Protein AF-A0A7H9E7D4-F1 (afdb_monomer)

InterPro domains:
  IPR025427 Protein of unknown function DUF4160 [PF13711] (10-79)

Foldseek 3Di:
DAFLDDDVQKTWGDDLVCLVDAQKIWIDRNVDPPKTFIWFAAPLQFIDTDDTPDDDDPVVVVVVRVVSSVCSVSSVVVSCVRNVDHDGDD

Secondary structure (DSSP, 8-state):
-EEEEEETTEEEEE-TT-TTSPSEEEEEETTTTT---EEEEPTTS-EEEEE-SSPPPHHHHHHHHHHHHHTHHHHHHHHHHHH-------

Solvent-accessible surface area (backbone atoms only — not comparable to full-atom values): 5172 Å² total; per-residue (Å²): 120,46,77,76,55,72,60,90,66,36,38,36,25,39,61,84,85,55,59,89,52,47,46,56,41,34,35,39,35,72,92,59,58,92,48,51,41,32,27,34,30,32,79,88,37,41,54,43,85,70,48,59,94,62,92,70,55,69,69,56,51,50,53,50,31,54,54,47,32,78,39,28,69,61,51,52,53,51,44,40,72,75,50,64,67,86,48,57,54,116

Radius of gyration: 11.95 Å; Cα contacts (8 Å, |Δi|>4): 151; chains: 1; bounding box: 30×29×24 Å

Mean predicted aligned error: 3.74 Å

pLDDT: mean 90.85, std 7.24, range [53.5, 97.44]

Sequence (90 aa):
MLKIFQYGEYIFYLY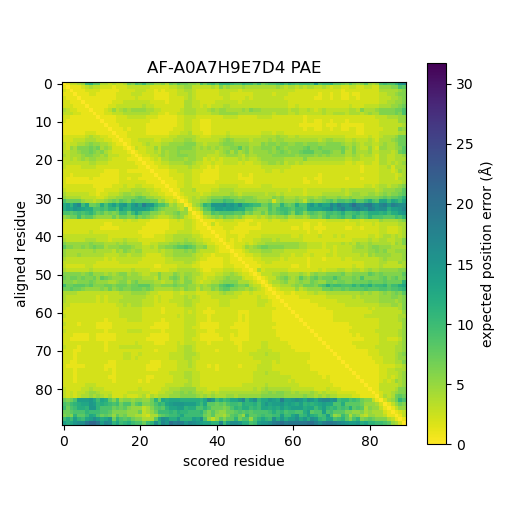PNDGDESVHVHVIDKKKSPNSPKFWMTKNGNAILANSRVTFSNYEIEKMIDTISANSDLIIKQWKKYFKDITYYC

Organism: NCBI:txid47770

Nearest PDB structures (foldseek):
  3pp9-assembly2_B  TM=3.476E-01  e=9.784E+00  Bacillus anthracis str. Ames
  4c0a-assembly2_A  TM=2.942E-01  e=9.784E+00  Homo sapiens

Structure (mmCIF, N/CA/C/O backbone):
data_AF-A0A7H9E7D4-F1
#
_entry.id   AF-A0A7H9E7D4-F1
#
loop_
_atom_site.group_PDB
_atom_site.id
_atom_site.type_symbol
_atom_site.label_atom_id
_atom_site.label_alt_id
_atom_site.label_comp_id
_atom_site.label_asym_id
_atom_site.label_entity_id
_atom_site.label_seq_id
_atom_site.pdbx_PDB_ins_code
_atom_site.Cartn_x
_atom_site.Cartn_y
_atom_site.Cartn_z
_atom_site.occupancy
_atom_site.B_iso_or_equiv
_atom_site.auth_seq_id
_atom_site.auth_comp_id
_atom_site.auth_asym_id
_atom_site.auth_atom_id
_atom_site.pdbx_PDB_model_num
ATOM 1 N N . MET A 1 1 ? -2.639 0.862 -13.977 1.00 87.69 1 MET A N 1
ATOM 2 C CA . MET A 1 1 ? -2.633 1.395 -12.598 1.00 87.69 1 MET A CA 1
ATOM 3 C C . MET A 1 1 ? -4.067 1.648 -12.165 1.00 87.69 1 MET A C 1
ATOM 5 O O . MET A 1 1 ? -4.752 2.409 -12.836 1.00 87.69 1 MET A O 1
ATOM 9 N N . LEU A 1 2 ? -4.512 1.033 -11.071 1.00 94.06 2 LEU A N 1
ATOM 10 C CA . LEU A 1 2 ? -5.825 1.271 -10.466 1.00 94.06 2 LEU A CA 1
ATOM 11 C C . LEU A 1 2 ? -5.636 2.107 -9.200 1.00 94.06 2 LEU A C 1
ATOM 13 O O . LEU A 1 2 ? -5.304 1.574 -8.144 1.00 94.06 2 LEU A O 1
ATOM 17 N N . LYS A 1 3 ? -5.781 3.430 -9.311 1.00 95.81 3 LYS A N 1
ATOM 18 C CA . LYS A 1 3 ? -5.618 4.340 -8.168 1.00 95.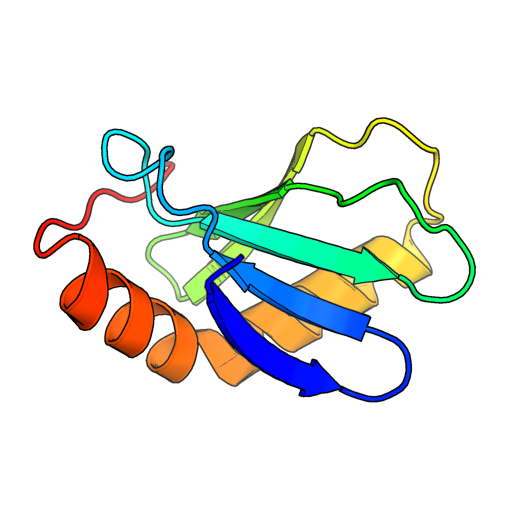81 3 LYS A CA 1
ATOM 19 C C . LYS A 1 3 ? -6.692 4.057 -7.111 1.00 95.81 3 LYS A C 1
ATOM 21 O O . LYS A 1 3 ? -7.875 4.037 -7.438 1.00 95.81 3 LYS A O 1
ATOM 26 N N . ILE A 1 4 ? -6.273 3.894 -5.856 1.00 96.69 4 ILE A N 1
ATOM 27 C CA . ILE A 1 4 ? -7.166 3.749 -4.697 1.00 96.69 4 ILE A CA 1
ATOM 28 C C . ILE A 1 4 ? -7.410 5.133 -4.091 1.00 96.69 4 ILE A C 1
ATOM 30 O O . ILE A 1 4 ? -8.541 5.606 -4.046 1.00 96.69 4 ILE A O 1
ATOM 34 N N . PHE A 1 5 ? -6.334 5.802 -3.668 1.00 97.44 5 PHE A N 1
ATOM 35 C CA . PHE A 1 5 ? -6.370 7.140 -3.081 1.00 97.44 5 PHE A CA 1
ATOM 36 C C . PHE A 1 5 ? -5.016 7.847 -3.239 1.00 97.44 5 PHE A C 1
ATOM 38 O O . PHE A 1 5 ? -4.056 7.306 -3.794 1.00 97.44 5 PHE A O 1
ATOM 45 N N . GLN A 1 6 ? -4.953 9.099 -2.794 1.00 95.94 6 GLN A N 1
ATOM 46 C CA . GLN A 1 6 ? -3.725 9.884 -2.733 1.00 95.94 6 GLN A CA 1
ATOM 47 C C . GLN A 1 6 ? -3.641 10.569 -1.376 1.00 95.94 6 GLN A C 1
ATOM 49 O O . GLN A 1 6 ? -4.636 11.112 -0.902 1.00 95.94 6 GLN A O 1
ATOM 54 N N . TYR A 1 7 ? -2.447 10.574 -0.794 1.00 94.75 7 TYR A N 1
ATOM 55 C CA . TYR A 1 7 ? -2.156 11.271 0.449 1.00 94.75 7 TYR A CA 1
ATOM 56 C C . TYR A 1 7 ? -0.854 12.058 0.290 1.00 94.75 7 TYR A C 1
ATOM 58 O O . TYR A 1 7 ? 0.231 11.488 0.162 1.00 94.75 7 TYR A O 1
ATOM 66 N N . GLY A 1 8 ? -0.978 13.387 0.225 1.00 91.94 8 GLY A N 1
ATOM 67 C CA . GLY A 1 8 ? 0.129 14.278 -0.120 1.00 91.94 8 GLY A CA 1
ATOM 68 C C . GLY A 1 8 ? 0.756 13.925 -1.475 1.00 91.94 8 GLY A C 1
ATOM 69 O O . GLY A 1 8 ? 0.072 13.888 -2.506 1.00 91.94 8 GLY A O 1
ATOM 70 N N . GLU A 1 9 ? 2.058 13.639 -1.441 1.00 90.75 9 GLU A N 1
ATOM 71 C CA . GLU A 1 9 ? 2.880 13.276 -2.603 1.00 90.75 9 GLU A CA 1
ATOM 72 C C . GLU A 1 9 ? 2.801 11.787 -2.975 1.00 90.75 9 GLU A C 1
ATOM 74 O O . GLU A 1 9 ? 3.319 11.394 -4.020 1.00 90.75 9 GLU A O 1
ATOM 79 N N . TYR A 1 10 ? 2.136 10.965 -2.154 1.00 94.81 10 TYR A N 1
ATOM 80 C CA . TYR A 1 10 ? 2.035 9.524 -2.362 1.00 94.81 10 TYR A CA 1
ATOM 81 C C . TYR A 1 10 ? 0.728 9.138 -3.049 1.00 94.81 10 TYR A C 1
ATOM 83 O O . TYR A 1 10 ? -0.361 9.560 -2.644 1.00 94.81 10 TYR A O 1
ATOM 91 N N . ILE A 1 11 ? 0.826 8.300 -4.077 1.00 96.12 11 ILE A N 1
ATOM 92 C CA . ILE A 1 11 ? -0.324 7.721 -4.777 1.00 96.12 11 ILE A CA 1
ATOM 93 C C . ILE A 1 11 ? -0.341 6.220 -4.512 1.00 96.12 11 ILE A C 1
ATOM 95 O O . ILE A 1 11 ? 0.587 5.518 -4.899 1.00 96.12 11 ILE A O 1
ATOM 99 N N . PHE A 1 12 ? -1.421 5.736 -3.902 1.00 96.69 12 PHE A N 1
ATOM 100 C CA . PHE A 1 12 ? -1.606 4.328 -3.559 1.00 96.69 12 PHE A CA 1
ATOM 101 C C . PHE A 1 12 ? -2.483 3.666 -4.617 1.00 96.69 12 PHE A C 1
ATOM 103 O O . PHE A 1 12 ? -3.558 4.180 -4.960 1.00 96.69 12 PHE A O 1
ATOM 110 N N . TYR A 1 13 ? -2.025 2.548 -5.174 1.00 96.50 13 TYR A N 1
ATOM 111 C CA . TYR A 1 13 ? -2.684 1.910 -6.308 1.00 96.50 13 TYR A CA 1
ATOM 112 C C . TYR A 1 13 ? -2.507 0.386 -6.330 1.00 96.50 13 TYR A C 1
ATOM 114 O O . TYR A 1 13 ? -1.579 -0.160 -5.736 1.00 96.50 13 TYR A O 1
ATOM 122 N N . LEU A 1 14 ? -3.398 -0.288 -7.061 1.00 95.56 14 LEU A N 1
ATOM 123 C CA . LEU A 1 14 ? -3.287 -1.709 -7.399 1.00 95.56 14 LEU A CA 1
ATOM 124 C C . LEU A 1 14 ? -2.763 -1.874 -8.827 1.00 95.56 14 LEU A C 1
ATOM 126 O O . LEU A 1 14 ? -3.123 -1.103 -9.733 1.00 95.56 14 LEU A O 1
ATOM 130 N N . TYR A 1 15 ? -1.926 -2.883 -9.043 1.00 92.81 15 TYR A N 1
ATOM 131 C CA . TYR A 1 15 ? -1.473 -3.246 -10.377 1.00 92.81 15 TYR A CA 1
ATOM 132 C C . TYR A 1 15 ? -2.416 -4.311 -10.965 1.00 92.81 15 TYR A C 1
ATOM 134 O O . TYR A 1 15 ? -2.592 -5.352 -10.343 1.00 92.81 15 TYR A O 1
ATOM 142 N N . PRO A 1 16 ? -3.063 -4.073 -12.127 1.00 87.75 16 PRO A N 1
ATOM 143 C CA . PRO A 1 16 ? -4.098 -4.971 -12.660 1.00 87.75 16 PRO A CA 1
ATOM 144 C C . PRO A 1 16 ? -3.675 -6.424 -12.894 1.00 87.75 16 PRO A C 1
ATOM 146 O O . PRO A 1 16 ? -4.541 -7.284 -12.984 1.00 87.75 16 PRO A O 1
ATOM 149 N N . ASN A 1 17 ? -2.376 -6.681 -13.041 1.00 89.81 17 ASN A N 1
ATOM 150 C CA . ASN A 1 17 ? -1.863 -8.002 -13.388 1.00 89.81 17 ASN A CA 1
ATOM 151 C C . ASN A 1 17 ? -1.418 -8.821 -12.168 1.00 89.81 17 ASN A C 1
ATOM 153 O O . ASN A 1 17 ? -1.022 -9.959 -12.364 1.00 89.81 17 ASN A O 1
ATOM 157 N N . ASP A 1 18 ? -1.513 -8.280 -10.949 1.00 89.25 18 ASP A N 1
ATOM 158 C CA . ASP A 1 18 ? -1.040 -8.953 -9.728 1.00 89.25 18 ASP A CA 1
ATOM 159 C C . ASP A 1 18 ? -2.207 -9.612 -8.953 1.00 89.25 18 ASP A C 1
ATOM 161 O O . ASP A 1 18 ? -2.183 -9.729 -7.728 1.00 89.25 18 ASP A O 1
ATOM 165 N N . GLY A 1 19 ? -3.290 -9.973 -9.651 1.00 86.94 19 GLY A N 1
ATOM 166 C CA . GLY A 1 19 ? -4.524 -10.487 -9.040 1.00 86.94 19 GLY A CA 1
ATOM 167 C C . GLY A 1 19 ? -4.424 -11.908 -8.476 1.00 86.94 19 GLY A C 1
ATOM 168 O O . GLY A 1 19 ? -5.325 -12.336 -7.761 1.00 86.94 19 GLY A O 1
ATOM 169 N N . ASP A 1 20 ? -3.357 -12.632 -8.808 1.00 88.81 20 ASP A N 1
ATOM 170 C CA . ASP A 1 20 ? -3.008 -13.961 -8.299 1.00 88.81 20 ASP A CA 1
ATOM 171 C C . ASP A 1 20 ? -2.119 -13.913 -7.042 1.00 88.81 20 ASP A C 1
ATOM 173 O O . ASP A 1 20 ? -1.870 -14.944 -6.414 1.00 88.81 20 ASP A O 1
ATOM 177 N N . GLU A 1 21 ? -1.665 -12.724 -6.639 1.00 90.81 21 GLU A N 1
ATOM 178 C CA . GLU A 1 21 ? -0.914 -12.518 -5.404 1.00 90.81 21 GLU A CA 1
ATOM 179 C C . GLU A 1 21 ? -1.832 -12.255 -4.191 1.00 90.81 21 GLU A C 1
ATOM 181 O O . GLU A 1 21 ? -3.014 -11.927 -4.316 1.00 90.81 21 GLU A O 1
ATOM 186 N N . SER A 1 22 ? -1.268 -12.336 -2.978 1.00 91.62 22 SER A N 1
ATOM 187 C CA . SER A 1 22 ? -1.937 -11.843 -1.765 1.00 91.62 22 SER A CA 1
ATOM 188 C C . SER A 1 22 ? -2.198 -10.335 -1.834 1.00 91.62 22 SER A C 1
ATOM 190 O O . SER A 1 22 ? -1.530 -9.609 -2.568 1.00 91.62 22 SER A O 1
ATOM 192 N N . VAL A 1 23 ? -3.135 -9.832 -1.027 1.00 93.44 23 VAL A N 1
ATOM 193 C CA . VAL A 1 23 ? -3.477 -8.401 -1.009 1.00 93.44 23 VAL A CA 1
ATOM 194 C C . VAL A 1 23 ? -2.224 -7.555 -0.778 1.00 93.44 23 VAL A C 1
ATOM 196 O O . VAL A 1 23 ? -1.515 -7.718 0.218 1.00 93.44 23 VAL A O 1
ATOM 199 N N . HIS A 1 24 ? -1.965 -6.625 -1.690 1.00 95.12 24 HIS A N 1
ATOM 200 C CA . HIS A 1 24 ? -0.841 -5.701 -1.608 1.00 95.12 24 HIS A CA 1
ATOM 201 C C . HIS A 1 24 ? -1.165 -4.361 -2.260 1.00 95.12 24 HIS A C 1
ATOM 203 O O . HIS A 1 24 ? -2.147 -4.204 -2.987 1.00 95.12 24 HIS A O 1
ATOM 209 N N . VAL A 1 25 ? -0.311 -3.379 -1.990 1.00 96.12 25 VAL A N 1
ATOM 210 C CA . VAL A 1 25 ? -0.420 -2.022 -2.519 1.00 96.12 25 VAL A CA 1
ATOM 211 C C . VAL A 1 25 ? 0.916 -1.587 -3.083 1.00 96.12 25 VAL A C 1
ATOM 213 O O . VAL A 1 25 ? 1.965 -1.808 -2.479 1.00 96.12 25 VAL A O 1
ATOM 216 N N . HIS A 1 26 ? 0.864 -0.919 -4.228 1.00 95.88 26 HIS A N 1
ATOM 217 C CA . HIS A 1 26 ? 1.997 -0.192 -4.776 1.00 95.88 26 HIS A CA 1
ATOM 218 C C . HIS A 1 26 ? 1.846 1.295 -4.458 1.00 95.88 26 HIS A C 1
ATOM 220 O O . HIS A 1 26 ? 0.738 1.842 -4.490 1.00 95.88 26 HIS A O 1
ATOM 226 N N . VAL A 1 27 ? 2.960 1.959 -4.155 1.00 95.69 27 VAL A N 1
ATOM 227 C CA . VAL A 1 27 ? 2.970 3.383 -3.795 1.00 95.69 27 VAL A CA 1
ATOM 228 C C . VAL A 1 27 ? 3.871 4.144 -4.753 1.00 95.69 27 VAL A C 1
ATOM 230 O O . VAL A 1 27 ? 5.064 3.894 -4.782 1.00 95.69 27 VAL A O 1
ATOM 233 N N . ILE A 1 28 ? 3.339 5.098 -5.517 1.00 94.56 28 ILE A N 1
ATOM 234 C CA . ILE A 1 28 ? 4.174 6.074 -6.235 1.00 94.56 28 ILE A CA 1
ATOM 235 C C . ILE A 1 28 ? 4.522 7.201 -5.270 1.00 94.56 28 ILE A C 1
ATOM 237 O O . ILE A 1 28 ? 3.624 7.860 -4.745 1.00 94.56 28 ILE A O 1
ATOM 241 N N . ASP A 1 29 ? 5.814 7.472 -5.112 1.00 92.25 29 ASP A N 1
ATOM 242 C CA . ASP A 1 29 ? 6.314 8.740 -4.586 1.00 92.25 29 ASP A CA 1
ATOM 243 C C . ASP A 1 29 ? 6.604 9.684 -5.758 1.00 92.25 29 ASP A C 1
ATOM 245 O O . ASP A 1 29 ? 7.498 9.427 -6.569 1.00 92.25 29 ASP A O 1
ATOM 249 N N . LYS A 1 30 ? 5.870 10.798 -5.852 1.00 89.38 30 LYS A N 1
ATOM 250 C CA . LYS A 1 30 ? 6.071 11.794 -6.918 1.00 89.38 30 LYS A CA 1
ATOM 251 C C . LYS A 1 30 ? 7.494 12.351 -6.973 1.00 89.38 30 LYS A C 1
ATOM 253 O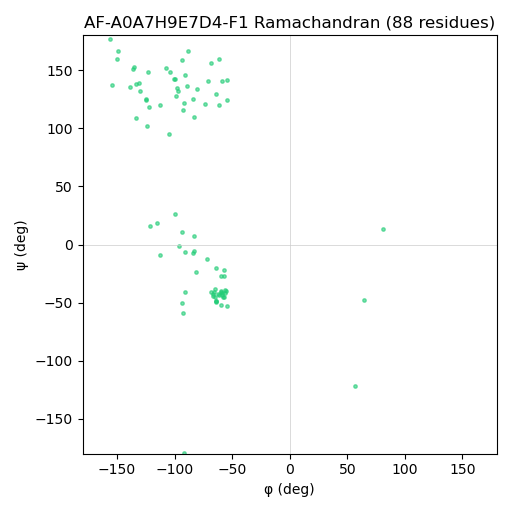 O . LYS A 1 30 ? 7.934 12.739 -8.051 1.00 89.38 30 LYS A O 1
ATOM 258 N N . LYS A 1 31 ? 8.224 12.365 -5.854 1.00 86.94 31 LYS A N 1
ATOM 259 C CA . LYS A 1 31 ? 9.609 12.855 -5.790 1.00 86.94 31 LYS A CA 1
ATOM 260 C C . LYS A 1 31 ? 10.633 11.823 -6.262 1.00 86.94 31 LYS A C 1
ATOM 262 O O . LYS A 1 31 ? 11.722 12.209 -6.672 1.00 86.94 31 LYS A O 1
ATOM 267 N N . LYS A 1 32 ? 10.297 10.528 -6.201 1.00 80.94 32 LYS A N 1
ATOM 268 C CA . LYS A 1 32 ? 11.205 9.398 -6.495 1.00 80.94 32 LYS A CA 1
ATOM 269 C C . LYS A 1 32 ? 10.707 8.485 -7.630 1.00 80.94 32 LYS A C 1
ATOM 271 O O . LYS A 1 32 ? 11.201 7.368 -7.812 1.00 80.94 32 LYS A O 1
ATOM 276 N N . SER A 1 33 ? 9.739 8.973 -8.407 1.00 75.06 33 SER A N 1
ATOM 277 C CA . SER A 1 33 ? 9.218 8.350 -9.629 1.00 75.06 33 SER A CA 1
ATOM 278 C C . SER A 1 33 ? 10.358 8.050 -10.621 1.00 75.06 33 SER A C 1
ATOM 280 O O . SER A 1 33 ? 11.285 8.858 -10.719 1.00 75.06 33 SER A O 1
ATOM 282 N N . PRO A 1 34 ? 10.346 6.917 -11.354 1.00 70.12 34 PRO A N 1
ATOM 283 C CA . PRO A 1 34 ? 9.218 6.006 -11.606 1.00 70.12 34 PRO A CA 1
ATOM 284 C C . PRO A 1 34 ? 9.096 4.815 -10.641 1.00 70.12 34 PRO A C 1
ATOM 286 O O . PRO A 1 34 ? 8.327 3.890 -10.903 1.00 70.12 34 PRO A O 1
ATOM 289 N N . ASN A 1 35 ? 9.845 4.789 -9.538 1.00 77.31 35 ASN A N 1
ATOM 290 C CA . ASN A 1 35 ? 9.869 3.615 -8.669 1.00 77.31 35 ASN A CA 1
ATOM 291 C C . ASN A 1 35 ? 8.657 3.572 -7.739 1.00 77.31 35 ASN A C 1
ATOM 293 O O . ASN A 1 35 ? 8.308 4.570 -7.112 1.00 77.31 35 ASN A O 1
ATOM 297 N N . SER A 1 36 ? 8.037 2.396 -7.652 1.00 86.50 36 SER A N 1
ATOM 298 C CA . SER A 1 36 ? 6.873 2.159 -6.801 1.00 86.50 36 SER A CA 1
ATOM 299 C C . SER A 1 36 ? 7.157 0.992 -5.859 1.00 86.50 36 SER A C 1
ATOM 301 O O . SER A 1 36 ? 7.167 -0.150 -6.323 1.00 86.50 36 SER A O 1
ATOM 303 N N . PRO A 1 37 ? 7.472 1.234 -4.573 1.00 94.56 37 PRO A N 1
ATOM 304 C CA . PRO A 1 37 ? 7.566 0.161 -3.594 1.00 94.56 37 PRO A CA 1
ATOM 305 C C . PRO A 1 37 ? 6.242 -0.602 -3.483 1.00 94.56 37 PRO A C 1
ATOM 307 O O . PRO A 1 37 ? 5.159 -0.007 -3.503 1.00 94.56 37 PRO A O 1
ATOM 310 N N . LYS A 1 38 ? 6.359 -1.924 -3.351 1.00 95.19 38 LYS A N 1
ATOM 311 C CA . LYS A 1 38 ? 5.264 -2.860 -3.098 1.00 95.19 38 LYS A CA 1
ATOM 312 C C . LYS A 1 38 ? 5.205 -3.174 -1.610 1.00 95.19 38 LYS A C 1
ATOM 314 O O . LYS A 1 38 ? 6.231 -3.493 -1.010 1.00 95.19 38 LYS A O 1
ATOM 319 N N . PHE A 1 39 ? 4.006 -3.151 -1.045 1.00 96.62 39 PHE A N 1
ATOM 320 C CA . PHE A 1 39 ? 3.736 -3.486 0.348 1.00 96.62 39 PHE A CA 1
ATOM 321 C C . PHE A 1 39 ? 2.677 -4.576 0.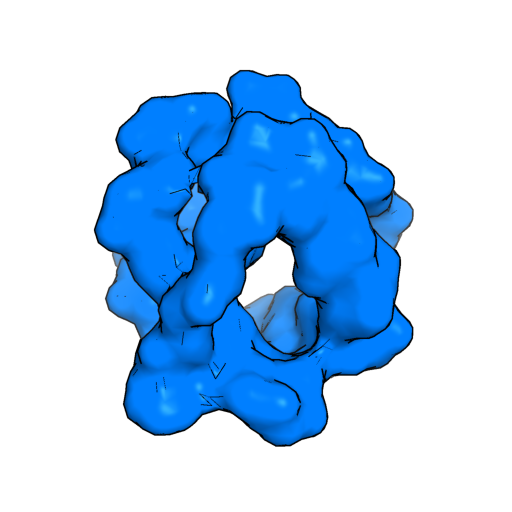430 1.00 96.62 39 PHE A C 1
ATOM 323 O O . PHE A 1 39 ? 1.572 -4.391 -0.077 1.00 96.62 39 PHE A O 1
ATOM 330 N N . TRP A 1 40 ? 2.989 -5.686 1.093 1.00 96.38 40 TRP A N 1
ATOM 331 C CA . TRP A 1 40 ? 1.995 -6.698 1.437 1.00 96.38 40 TRP A CA 1
ATOM 332 C C . TRP A 1 40 ? 1.070 -6.175 2.525 1.00 96.38 40 TRP A C 1
ATOM 334 O O . TRP A 1 40 ? 1.543 -5.549 3.472 1.00 96.38 40 TRP A O 1
ATOM 34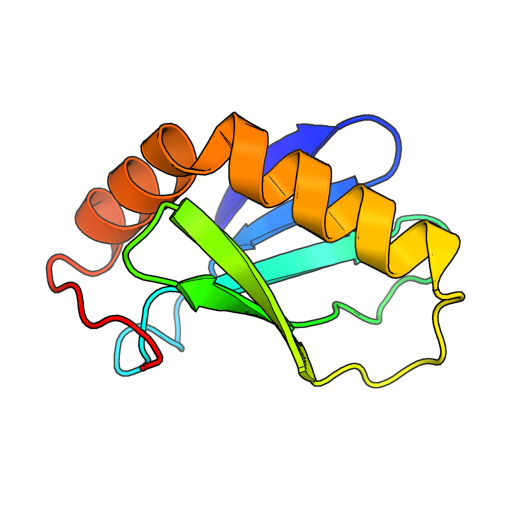4 N N . MET A 1 41 ? -0.221 -6.479 2.425 1.00 94.44 41 MET A N 1
ATOM 345 C CA . MET A 1 41 ? -1.148 -6.314 3.537 1.00 94.44 41 MET A CA 1
ATOM 346 C C . MET A 1 41 ? -1.200 -7.581 4.382 1.00 94.44 41 MET A C 1
ATOM 348 O O . MET A 1 41 ? -1.301 -8.699 3.868 1.00 94.44 41 MET A O 1
ATOM 352 N N . THR A 1 42 ? -1.189 -7.394 5.694 1.00 92.06 42 THR A N 1
ATOM 353 C CA . THR A 1 42 ? -1.369 -8.466 6.671 1.00 92.06 42 THR A CA 1
ATOM 354 C C . THR A 1 42 ? -2.838 -8.582 7.074 1.00 92.06 42 THR A C 1
ATOM 356 O O . THR A 1 42 ? -3.621 -7.634 6.969 1.00 92.06 42 THR A O 1
ATOM 359 N N . LYS A 1 43 ? -3.234 -9.748 7.596 1.00 87.25 43 LYS A N 1
ATOM 360 C CA . LYS A 1 43 ? -4.627 -10.024 7.993 1.00 87.25 43 LYS A CA 1
ATOM 361 C C . LYS A 1 43 ? -5.174 -9.078 9.074 1.00 87.25 43 LYS A C 1
ATOM 363 O O . LYS A 1 43 ? -6.380 -8.867 9.146 1.00 87.25 43 LYS A O 1
ATOM 368 N N . ASN A 1 44 ? -4.308 -8.514 9.916 1.00 89.19 44 ASN A N 1
ATOM 369 C CA . ASN A 1 44 ? -4.680 -7.543 10.952 1.00 89.19 44 ASN A CA 1
ATOM 370 C C . ASN A 1 44 ? -4.796 -6.096 10.430 1.00 89.19 44 ASN A C 1
ATOM 372 O O . ASN A 1 44 ? -4.947 -5.183 11.235 1.00 89.19 44 ASN A O 1
ATOM 376 N N . GLY A 1 45 ? -4.712 -5.884 9.113 1.00 88.75 45 GLY A N 1
ATOM 377 C CA . GLY A 1 45 ? -4.841 -4.565 8.500 1.00 88.75 45 GLY A CA 1
ATOM 378 C C . GLY A 1 45 ? -3.567 -3.722 8.540 1.00 88.75 45 GLY A C 1
ATOM 379 O O . GLY A 1 45 ? -3.651 -2.529 8.277 1.00 88.75 45 GLY A O 1
ATOM 380 N N . ASN A 1 46 ? -2.408 -4.312 8.854 1.00 93.12 46 ASN A N 1
ATOM 381 C CA . ASN A 1 46 ? -1.109 -3.645 8.751 1.00 93.12 46 ASN A CA 1
ATOM 382 C C . ASN A 1 46 ? -0.464 -3.884 7.367 1.00 93.12 46 ASN A C 1
ATOM 384 O O . ASN A 1 46 ? -1.042 -4.556 6.504 1.00 93.12 46 ASN A O 1
ATOM 388 N N . ALA A 1 47 ? 0.735 -3.343 7.148 1.00 95.31 47 ALA A N 1
ATOM 389 C CA . ALA A 1 47 ? 1.499 -3.530 5.925 1.00 95.31 47 ALA A CA 1
ATOM 390 C C . ALA A 1 47 ? 2.983 -3.810 6.174 1.00 95.31 47 ALA A C 1
ATOM 392 O O . ALA A 1 47 ? 3.569 -3.360 7.156 1.00 95.31 47 ALA A O 1
ATOM 393 N N . ILE A 1 48 ? 3.599 -4.548 5.251 1.00 94.56 48 ILE A N 1
ATOM 394 C CA . ILE A 1 48 ? 5.023 -4.898 5.278 1.00 94.56 48 ILE A CA 1
ATOM 395 C C . ILE A 1 48 ? 5.625 -4.580 3.914 1.00 94.56 48 ILE A C 1
ATOM 397 O O . ILE A 1 48 ? 5.076 -4.972 2.884 1.00 94.56 48 ILE A O 1
ATOM 401 N N . LEU A 1 49 ? 6.767 -3.889 3.892 1.00 95.31 49 LEU A N 1
ATOM 402 C CA . LEU A 1 49 ? 7.500 -3.637 2.653 1.00 95.31 49 LEU A CA 1
ATOM 403 C C . LEU A 1 49 ? 7.942 -4.969 2.027 1.00 95.31 49 LEU A C 1
ATOM 405 O O . LEU A 1 49 ? 8.687 -5.733 2.634 1.00 95.31 49 LEU A O 1
ATOM 409 N N . ALA A 1 50 ? 7.483 -5.231 0.806 1.00 93.06 50 ALA A N 1
ATOM 410 C CA . ALA A 1 50 ? 7.753 -6.460 0.068 1.00 93.06 50 ALA A CA 1
ATOM 411 C C . ALA A 1 50 ? 8.961 -6.313 -0.855 1.00 93.06 50 ALA A C 1
ATOM 413 O O . ALA A 1 50 ? 9.851 -7.158 -0.895 1.00 93.06 50 ALA A O 1
ATOM 414 N N . ASN A 1 51 ? 8.957 -5.245 -1.650 1.00 88.38 51 ASN A N 1
ATOM 415 C CA . ASN A 1 51 ? 9.989 -4.981 -2.636 1.00 88.38 51 ASN A CA 1
ATOM 416 C C . ASN A 1 51 ? 10.057 -3.481 -2.905 1.00 88.38 51 ASN A C 1
ATOM 418 O O . ASN A 1 51 ? 9.030 -2.825 -3.073 1.00 88.38 51 ASN A O 1
ATOM 422 N N . SER A 1 52 ? 11.269 -2.951 -2.997 1.00 86.81 52 SER A N 1
ATOM 423 C CA . SER A 1 52 ? 11.523 -1.616 -3.511 1.00 86.81 52 SER A CA 1
ATOM 424 C C . SER A 1 52 ? 12.757 -1.636 -4.403 1.00 86.81 52 SER A C 1
ATOM 426 O O . SER A 1 52 ? 13.788 -2.192 -4.036 1.00 86.81 52 SER A O 1
ATOM 428 N N . ARG A 1 53 ? 12.671 -0.976 -5.563 1.00 84.62 53 ARG A N 1
ATOM 429 C CA . ARG A 1 53 ? 13.810 -0.783 -6.481 1.00 84.62 53 ARG A CA 1
ATOM 430 C C . ARG A 1 53 ? 14.699 0.403 -6.104 1.00 84.62 53 ARG A C 1
ATOM 432 O O . ARG A 1 53 ? 15.725 0.620 -6.738 1.00 84.62 53 ARG A O 1
ATOM 439 N N . VAL A 1 54 ? 14.302 1.177 -5.095 1.00 83.38 54 VAL A N 1
ATOM 440 C CA . VAL A 1 54 ? 15.070 2.310 -4.566 1.00 83.38 54 VAL A CA 1
ATOM 441 C C . VAL A 1 54 ? 15.081 2.312 -3.051 1.00 83.38 54 VAL A C 1
ATOM 443 O O . VAL A 1 54 ? 14.152 1.834 -2.397 1.00 83.38 54 VAL A O 1
ATOM 446 N N . THR A 1 55 ? 16.132 2.894 -2.494 1.00 86.81 55 THR A N 1
ATOM 447 C CA . THR A 1 55 ? 16.269 3.066 -1.055 1.00 86.81 55 THR A CA 1
ATOM 448 C C . THR A 1 55 ? 15.326 4.164 -0.569 1.00 86.81 55 THR A C 1
ATOM 450 O O . THR A 1 55 ? 15.412 5.322 -0.986 1.00 86.81 55 THR A O 1
ATOM 453 N N . PHE A 1 56 ? 14.435 3.791 0.341 1.00 89.62 56 PHE A N 1
ATOM 454 C CA . PHE A 1 56 ? 13.669 4.717 1.164 1.00 89.62 56 PHE A CA 1
ATOM 455 C C . PHE A 1 56 ? 14.268 4.720 2.567 1.00 89.62 56 PHE A C 1
ATOM 457 O O . PHE A 1 56 ? 14.809 3.714 3.022 1.00 89.62 56 PHE A O 1
ATOM 464 N N . SER A 1 57 ? 14.192 5.858 3.245 1.00 92.50 57 SER A N 1
ATOM 465 C CA . SER A 1 57 ? 14.502 5.917 4.671 1.00 92.50 57 SER A CA 1
ATOM 466 C C . SER A 1 57 ? 13.437 5.166 5.477 1.00 92.50 57 SER A C 1
ATOM 468 O O . SER A 1 57 ? 12.288 5.058 5.045 1.00 92.50 57 SER A O 1
ATOM 470 N N . ASN A 1 58 ? 13.792 4.702 6.678 1.00 93.44 58 ASN A N 1
ATOM 471 C CA . ASN A 1 58 ? 12.835 4.042 7.574 1.00 93.44 58 ASN A CA 1
ATOM 472 C C . ASN A 1 58 ? 11.617 4.930 7.857 1.00 93.44 58 ASN A C 1
ATOM 474 O O . ASN A 1 58 ? 10.494 4.452 7.794 1.00 93.44 58 ASN A O 1
ATOM 478 N N . TYR A 1 59 ? 11.829 6.236 8.040 1.00 94.06 59 TYR A N 1
ATOM 479 C CA . TYR A 1 59 ? 10.748 7.202 8.242 1.00 94.06 59 TYR A CA 1
ATOM 480 C C . TYR A 1 59 ? 9.760 7.259 7.062 1.00 94.06 59 TYR A C 1
ATOM 482 O O . TYR A 1 59 ? 8.550 7.354 7.254 1.00 94.06 59 TYR A O 1
ATOM 490 N N . GLU A 1 60 ? 10.256 7.201 5.822 1.00 93.50 60 GLU A N 1
ATOM 491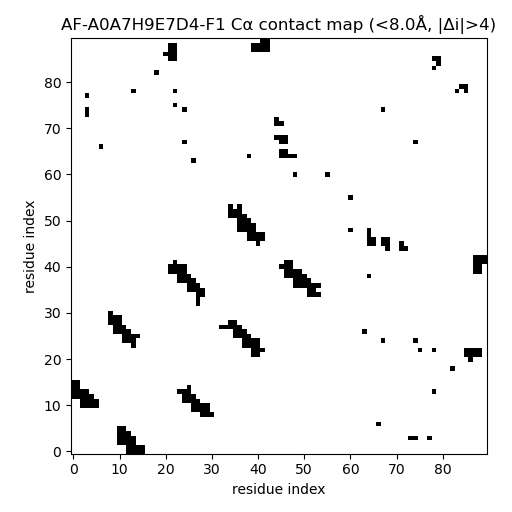 C CA . GLU A 1 60 ? 9.392 7.186 4.636 1.00 93.50 60 GLU A CA 1
ATOM 492 C C . GLU A 1 60 ? 8.599 5.881 4.535 1.00 93.50 60 GLU A C 1
ATOM 494 O O . GLU A 1 60 ? 7.409 5.919 4.224 1.00 93.50 60 GLU A O 1
ATOM 499 N N . ILE A 1 61 ? 9.242 4.748 4.832 1.00 94.75 61 ILE A N 1
ATOM 500 C CA . ILE A 1 61 ? 8.610 3.424 4.836 1.00 94.75 61 ILE A CA 1
ATOM 501 C C . ILE A 1 61 ? 7.519 3.360 5.909 1.00 94.75 61 ILE A C 1
ATOM 503 O O . ILE A 1 61 ? 6.392 2.991 5.594 1.00 94.75 61 ILE A O 1
ATOM 507 N N . GLU A 1 62 ? 7.822 3.766 7.144 1.00 95.69 62 GLU A N 1
ATOM 508 C CA . GLU A 1 62 ? 6.865 3.808 8.257 1.00 95.69 62 GLU A CA 1
ATOM 509 C C . GLU A 1 62 ? 5.671 4.695 7.918 1.00 95.69 62 GLU A C 1
ATOM 511 O O . GLU A 1 62 ? 4.529 4.266 8.037 1.00 95.69 62 GLU A O 1
ATOM 516 N N . LYS A 1 63 ? 5.910 5.884 7.355 1.00 95.44 63 LYS A N 1
ATOM 517 C CA . LYS A 1 63 ? 4.830 6.773 6.919 1.00 95.44 63 LYS A CA 1
ATOM 518 C C . LYS A 1 63 ? 3.925 6.134 5.861 1.00 95.44 63 LYS A C 1
ATOM 520 O O . LYS A 1 63 ? 2.709 6.345 5.885 1.00 95.44 63 LYS A O 1
ATOM 525 N N . MET A 1 64 ? 4.490 5.390 4.907 1.00 95.75 64 MET A N 1
ATOM 526 C CA . MET A 1 64 ? 3.703 4.655 3.910 1.00 95.75 64 MET A CA 1
ATOM 527 C C . MET A 1 64 ? 2.905 3.523 4.560 1.00 95.75 64 MET A C 1
ATOM 529 O O . MET A 1 64 ? 1.720 3.392 4.258 1.00 95.75 64 MET A O 1
ATOM 533 N N . ILE A 1 65 ? 3.521 2.756 5.465 1.00 96.56 65 ILE A N 1
ATOM 534 C CA . ILE A 1 65 ? 2.866 1.679 6.218 1.00 96.56 65 ILE A CA 1
ATOM 535 C C . ILE A 1 65 ? 1.705 2.238 7.039 1.00 96.56 65 ILE A C 1
ATOM 537 O O . ILE A 1 65 ? 0.585 1.781 6.856 1.00 96.56 65 ILE A O 1
ATOM 541 N N . ASP A 1 66 ? 1.919 3.281 7.840 1.00 96.69 66 ASP A N 1
ATOM 542 C CA . ASP A 1 66 ? 0.873 3.918 8.648 1.00 96.69 66 ASP A CA 1
ATOM 543 C C . ASP A 1 66 ? -0.298 4.394 7.784 1.00 96.69 66 ASP A C 1
ATOM 545 O O . ASP A 1 66 ? -1.467 4.197 8.122 1.00 96.69 66 ASP A O 1
ATOM 549 N N . THR A 1 67 ? 0.009 4.980 6.623 1.00 97.25 67 THR A N 1
ATOM 550 C CA . THR A 1 67 ? -1.011 5.438 5.674 1.00 97.25 67 THR A CA 1
ATOM 551 C C . THR A 1 67 ? -1.801 4.265 5.086 1.00 97.25 67 THR A C 1
ATOM 553 O O . THR A 1 67 ? -3.020 4.366 4.941 1.00 97.25 67 THR A O 1
ATOM 556 N N . ILE A 1 68 ? -1.140 3.153 4.753 1.00 97.12 68 ILE A N 1
ATOM 557 C CA . ILE A 1 68 ? -1.798 1.930 4.274 1.00 97.12 68 ILE A CA 1
ATOM 558 C C . ILE A 1 68 ? -2.687 1.352 5.376 1.00 97.12 68 ILE A C 1
ATOM 560 O O . ILE A 1 68 ? -3.863 1.092 5.129 1.00 97.12 68 ILE A O 1
ATOM 564 N N . SER A 1 69 ? -2.159 1.215 6.590 1.00 96.25 69 SER A N 1
ATOM 565 C CA . SER A 1 69 ? -2.851 0.613 7.728 1.00 96.25 69 SER A CA 1
ATOM 566 C C . SER A 1 69 ? -4.099 1.399 8.124 1.00 96.25 69 SER A C 1
ATOM 568 O O . SER A 1 69 ? -5.174 0.821 8.296 1.00 96.25 69 SER A O 1
ATOM 570 N N . ALA A 1 70 ? -4.002 2.732 8.149 1.00 97.06 70 ALA A N 1
ATOM 571 C CA . ALA A 1 70 ? -5.132 3.626 8.403 1.00 97.06 70 ALA A CA 1
ATOM 572 C C . ALA A 1 70 ? -6.229 3.560 7.321 1.00 97.06 70 ALA A C 1
ATOM 574 O O . ALA A 1 70 ? -7.367 3.947 7.575 1.00 97.06 70 ALA A O 1
ATOM 575 N N . ASN A 1 71 ? -5.905 3.076 6.117 1.00 97.19 71 ASN A N 1
ATOM 576 C CA . ASN A 1 71 ? -6.828 2.959 4.983 1.00 97.19 71 ASN A CA 1
ATOM 577 C C . ASN A 1 71 ? -7.072 1.496 4.570 1.00 97.19 71 ASN A C 1
ATOM 579 O O . ASN A 1 71 ? -7.532 1.232 3.454 1.00 97.19 71 ASN A O 1
ATOM 583 N N . SER A 1 72 ? -6.776 0.543 5.454 1.00 95.56 72 SER A N 1
ATOM 584 C CA . SER A 1 72 ? -6.806 -0.893 5.163 1.00 95.56 72 SER A CA 1
ATOM 585 C C . SER A 1 72 ? -8.170 -1.370 4.657 1.00 95.56 72 SER A C 1
ATOM 587 O O . SER A 1 72 ? -8.239 -2.028 3.618 1.00 95.56 72 SER A O 1
ATOM 589 N N . ASP A 1 73 ? -9.265 -0.951 5.293 1.00 95.50 73 ASP A N 1
ATOM 590 C CA . ASP A 1 73 ? -10.631 -1.282 4.864 1.00 95.50 73 ASP A CA 1
ATOM 591 C C . ASP A 1 73 ? -10.936 -0.811 3.435 1.00 95.50 73 ASP A C 1
ATOM 593 O O . ASP A 1 73 ? -11.544 -1.536 2.638 1.00 95.50 73 ASP A O 1
ATO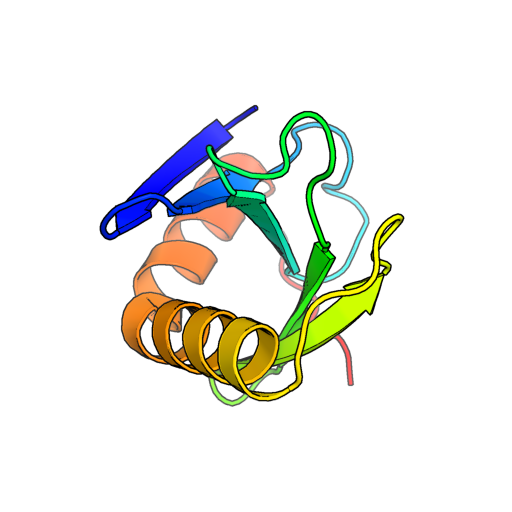M 597 N N . LEU A 1 74 ? -10.497 0.402 3.082 1.00 96.44 74 LEU A N 1
ATOM 598 C CA . LEU A 1 74 ? -10.678 0.957 1.742 1.00 96.44 74 LEU A CA 1
ATOM 599 C C . LEU A 1 74 ? -9.900 0.141 0.708 1.00 96.44 74 LEU A C 1
ATOM 601 O O . LEU A 1 74 ? -10.438 -0.175 -0.356 1.00 96.44 74 LEU A O 1
ATOM 605 N N . ILE A 1 75 ? -8.652 -0.204 1.018 1.00 95.38 75 ILE A N 1
ATOM 606 C CA . ILE A 1 75 ? -7.788 -0.979 0.128 1.00 95.38 75 ILE A CA 1
ATOM 607 C C . ILE A 1 75 ? -8.366 -2.376 -0.086 1.00 95.38 75 ILE A C 1
ATOM 609 O O . ILE A 1 75 ? -8.546 -2.783 -1.232 1.00 95.38 75 ILE A O 1
ATOM 613 N N . ILE A 1 76 ? -8.742 -3.071 0.990 1.00 93.75 76 ILE A N 1
ATOM 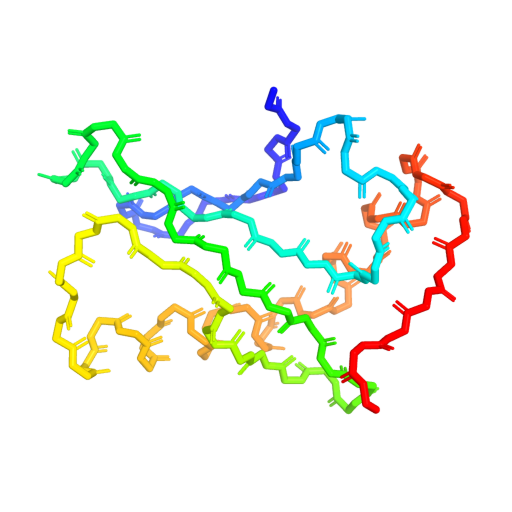614 C CA . ILE A 1 76 ? -9.363 -4.400 0.937 1.00 93.75 76 ILE A CA 1
ATOM 615 C C . ILE A 1 76 ? -10.655 -4.346 0.115 1.00 93.75 76 ILE A C 1
ATOM 617 O O . ILE A 1 76 ? -10.893 -5.206 -0.734 1.00 93.75 76 ILE A O 1
ATOM 621 N N . LYS A 1 77 ? -11.487 -3.316 0.310 1.00 94.44 77 LYS A N 1
ATOM 622 C CA . LYS A 1 77 ? -12.711 -3.122 -0.477 1.00 94.44 77 LYS A CA 1
ATOM 623 C C . LYS A 1 77 ? -12.416 -2.944 -1.967 1.00 94.44 77 LYS A C 1
ATOM 625 O O . LYS A 1 77 ? -13.121 -3.534 -2.787 1.00 94.44 77 LYS A O 1
ATOM 630 N N . GLN A 1 78 ? -11.404 -2.152 -2.331 1.00 94.75 78 GLN A N 1
ATOM 631 C CA . GLN A 1 78 ? -11.004 -2.015 -3.734 1.00 94.75 78 GLN A CA 1
ATOM 632 C C . GLN A 1 78 ? -10.433 -3.326 -4.276 1.00 94.75 78 GLN A C 1
ATOM 634 O O . GLN A 1 78 ? -10.834 -3.740 -5.358 1.00 94.75 78 GLN A O 1
ATOM 639 N N . TRP A 1 79 ? -9.590 -4.027 -3.518 1.00 94.06 79 TRP A N 1
ATOM 640 C CA . TRP A 1 79 ? -9.048 -5.324 -3.917 1.00 94.06 79 TRP A CA 1
ATOM 641 C C . TRP A 1 79 ? -10.160 -6.320 -4.263 1.00 94.06 79 TRP A C 1
ATOM 643 O O . TRP A 1 79 ? -10.200 -6.821 -5.384 1.00 94.06 79 TRP A O 1
ATOM 653 N N . LYS A 1 80 ? -11.141 -6.521 -3.366 1.00 92.50 80 LYS A N 1
ATOM 654 C CA . LYS A 1 80 ? -12.311 -7.390 -3.628 1.00 92.50 80 LYS A CA 1
ATOM 655 C C . LYS A 1 80 ? -13.071 -6.977 -4.880 1.00 92.50 80 LYS A C 1
ATOM 657 O O . LYS A 1 80 ? -13.544 -7.827 -5.626 1.00 92.50 80 LYS A O 1
ATOM 662 N N . LYS A 1 81 ? -13.215 -5.669 -5.104 1.00 92.44 81 LYS A N 1
ATOM 663 C CA . LYS A 1 81 ? -13.925 -5.142 -6.270 1.00 92.44 81 LYS A CA 1
ATOM 664 C C . LYS A 1 81 ? -13.212 -5.496 -7.579 1.00 92.44 81 LYS A C 1
ATOM 666 O O . LYS A 1 81 ? -13.895 -5.765 -8.562 1.00 92.44 81 LYS A O 1
ATOM 671 N N . TYR A 1 82 ? -11.879 -5.476 -7.596 1.00 90.50 82 TYR A N 1
ATOM 672 C CA . TYR A 1 82 ? -11.092 -5.697 -8.811 1.00 90.50 82 TYR A CA 1
ATOM 673 C C . TYR A 1 82 ? -10.711 -7.166 -9.041 1.00 90.50 82 TYR A C 1
ATOM 675 O O . TYR A 1 82 ? -10.818 -7.627 -10.173 1.00 90.50 82 TYR A O 1
ATOM 683 N N . PHE A 1 83 ? -10.325 -7.903 -7.997 1.00 89.00 83 PHE A N 1
ATOM 684 C CA . PHE A 1 83 ? -9.762 -9.258 -8.112 1.00 89.00 83 PHE A CA 1
ATOM 685 C C . PHE A 1 83 ? -10.649 -10.371 -7.536 1.00 89.00 83 PHE A C 1
ATOM 687 O O . PHE A 1 83 ? -10.383 -11.539 -7.788 1.00 89.00 83 PHE A O 1
ATOM 694 N N . LYS A 1 84 ? -11.741 -10.023 -6.835 1.00 75.62 84 LYS A N 1
ATOM 695 C CA . LYS A 1 84 ? -12.722 -10.919 -6.175 1.00 75.62 84 LYS A CA 1
ATOM 696 C C . LYS A 1 84 ? -12.175 -11.765 -5.019 1.00 75.62 84 LYS A C 1
ATOM 698 O O . LYS A 1 84 ? -12.789 -11.743 -3.952 1.00 75.62 84 LYS A O 1
ATOM 703 N N . ASP A 1 85 ? -11.040 -12.432 -5.193 1.00 80.50 85 ASP A N 1
ATOM 704 C CA . ASP A 1 85 ? -10.441 -13.304 -4.182 1.00 80.50 85 ASP A CA 1
ATOM 705 C C . ASP A 1 85 ? -9.463 -12.549 -3.272 1.00 80.50 85 ASP A C 1
ATOM 707 O O . ASP A 1 85 ? -8.796 -11.592 -3.675 1.00 80.50 85 ASP A O 1
ATOM 711 N N . ILE A 1 86 ? -9.411 -12.961 -2.002 1.00 78.19 86 ILE A N 1
ATOM 712 C CA . ILE A 1 86 ? -8.467 -12.438 -1.011 1.00 78.19 86 ILE A CA 1
ATOM 713 C C . ILE A 1 86 ? -7.673 -13.578 -0.406 1.00 78.19 86 ILE A C 1
ATOM 715 O O . ILE A 1 86 ? -8.225 -14.461 0.251 1.00 78.19 86 ILE A O 1
ATOM 719 N N . THR A 1 87 ? -6.362 -13.437 -0.495 1.00 81.56 87 THR A N 1
ATOM 720 C CA . THR A 1 87 ? -5.382 -14.125 0.336 1.00 81.56 87 THR A CA 1
ATOM 721 C C . THR A 1 87 ? -4.513 -13.069 1.024 1.00 81.56 87 THR A C 1
ATOM 723 O O . THR A 1 87 ? -4.323 -11.967 0.508 1.00 81.56 87 THR A O 1
ATOM 726 N N . TYR A 1 88 ? -4.032 -13.359 2.231 1.00 79.25 88 TYR A N 1
ATOM 727 C CA . TYR A 1 88 ? -3.137 -12.464 2.972 1.00 79.25 88 TYR A CA 1
ATOM 728 C C . TYR A 1 88 ? -1.726 -13.039 2.985 1.00 79.25 88 TYR A C 1
ATOM 730 O O . TYR A 1 88 ? -1.539 -14.252 2.883 1.00 79.25 88 TYR A O 1
ATOM 738 N N . TYR A 1 89 ? -0.727 -12.163 3.068 1.00 73.25 89 TYR A N 1
ATOM 739 C CA . TYR A 1 89 ? 0.656 -12.579 3.253 1.00 73.25 89 TYR A CA 1
ATOM 740 C C . TYR A 1 89 ? 0.907 -12.822 4.749 1.00 73.25 89 TYR A C 1
ATOM 742 O O . TYR A 1 89 ? 0.958 -11.856 5.511 1.00 73.25 89 TYR A O 1
ATOM 750 N N . CYS A 1 90 ? 1.077 -14.100 5.119 1.00 53.50 90 CYS A N 1
ATOM 751 C CA . CYS A 1 90 ? 1.184 -14.624 6.493 1.00 53.50 90 CYS A CA 1
ATOM 752 C C . CYS A 1 90 ? -0.104 -14.484 7.334 1.00 53.50 90 CYS A C 1
ATOM 754 O O . CY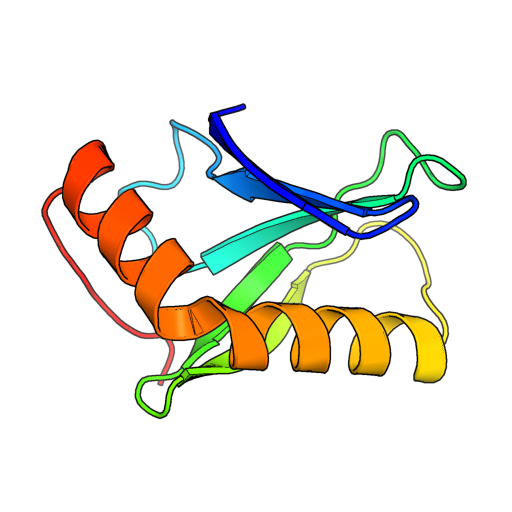S A 1 90 ? -0.571 -13.349 7.589 1.00 53.50 90 CYS A O 1
#